Protein AF-A0A969GGS0-F1 (afdb_monomer)

Structure (mmCIF, N/CA/C/O backbone):
data_AF-A0A969GGS0-F1
#
_entry.id   AF-A0A969GGS0-F1
#
loop_
_atom_site.group_PDB
_atom_site.id
_atom_site.type_symbol
_atom_site.label_atom_id
_atom_site.label_alt_id
_atom_site.label_comp_id
_atom_site.label_asym_id
_atom_site.label_entity_id
_atom_site.label_seq_id
_atom_site.pdbx_PDB_ins_code
_atom_site.Cartn_x
_atom_site.Cartn_y
_atom_site.Cartn_z
_atom_site.occupancy
_atom_site.B_iso_or_equiv
_atom_site.auth_seq_id
_atom_site.auth_comp_id
_atom_site.auth_asym_id
_atom_site.auth_atom_id
_atom_site.pdbx_PDB_model_num
ATOM 1 N N . MET A 1 1 ? -3.162 -13.953 12.591 1.00 59.81 1 MET A N 1
ATOM 2 C CA . MET A 1 1 ? -3.785 -13.389 11.373 1.00 59.81 1 MET A CA 1
ATOM 3 C C . MET A 1 1 ? -3.647 -11.878 11.474 1.00 59.81 1 MET A C 1
ATOM 5 O O . MET A 1 1 ? -3.895 -11.365 12.555 1.00 59.81 1 MET A O 1
ATOM 9 N N . TRP A 1 2 ? -3.136 -11.190 10.449 1.00 82.50 2 TRP A N 1
ATOM 10 C CA . TRP A 1 2 ? -2.872 -9.738 10.518 1.00 82.50 2 TRP A CA 1
ATOM 11 C C . TRP A 1 2 ? -4.124 -8.880 10.255 1.00 82.50 2 TRP A C 1
ATOM 13 O O . TRP A 1 2 ? -4.077 -7.674 10.459 1.00 82.50 2 TRP A O 1
ATOM 23 N N . LEU A 1 3 ? -5.219 -9.528 9.843 1.00 90.31 3 LEU A N 1
ATOM 24 C CA . LEU A 1 3 ? -6.560 -8.972 9.686 1.00 90.31 3 LEU A CA 1
ATOM 25 C C . LEU A 1 3 ? -7.542 -9.719 10.595 1.00 90.31 3 LEU A C 1
ATOM 27 O O . LEU A 1 3 ? -7.368 -10.913 10.865 1.00 90.31 3 LEU A O 1
ATOM 31 N N . GLN A 1 4 ? -8.575 -9.009 11.026 1.00 91.38 4 GLN A N 1
ATOM 32 C CA . GLN A 1 4 ? -9.746 -9.480 11.751 1.00 91.38 4 GLN A CA 1
ATOM 33 C C . GLN A 1 4 ? -10.972 -9.511 10.828 1.00 91.38 4 GLN A C 1
ATOM 35 O O . GLN A 1 4 ? -11.011 -8.867 9.785 1.00 91.38 4 GLN A O 1
ATOM 40 N N . LYS A 1 5 ? -12.020 -10.236 11.237 1.00 88.31 5 LYS A N 1
ATOM 41 C CA . LYS A 1 5 ? -13.238 -10.451 10.431 1.00 88.31 5 LYS A CA 1
ATOM 42 C C . LYS A 1 5 ? -13.933 -9.160 9.965 1.00 88.31 5 LYS A C 1
ATOM 44 O O . LYS A 1 5 ? -14.580 -9.169 8.926 1.00 88.31 5 LYS A O 1
ATOM 49 N N . ASN A 1 6 ? -13.832 -8.082 10.741 1.00 91.12 6 ASN A N 1
ATOM 50 C CA . ASN A 1 6 ? -14.503 -6.810 10.458 1.00 91.12 6 ASN A CA 1
ATOM 51 C C . ASN A 1 6 ? -13.554 -5.760 9.861 1.00 91.12 6 ASN A C 1
ATOM 53 O O . ASN A 1 6 ? -13.924 -4.585 9.780 1.00 91.12 6 ASN A O 1
ATOM 57 N N . ASP A 1 7 ? -12.337 -6.154 9.489 1.00 94.81 7 ASP A N 1
ATOM 58 C CA . ASP A 1 7 ? -11.397 -5.241 8.857 1.00 94.81 7 ASP A CA 1
ATOM 59 C C . ASP A 1 7 ? -11.782 -4.995 7.399 1.00 94.81 7 ASP A C 1
ATOM 61 O O . ASP A 1 7 ? -12.254 -5.881 6.688 1.00 94.81 7 ASP A O 1
ATOM 65 N N . ILE A 1 8 ? -11.568 -3.762 6.951 1.00 95.38 8 ILE A N 1
ATOM 66 C CA . ILE A 1 8 ? -11.748 -3.359 5.560 1.00 95.38 8 ILE A CA 1
ATOM 67 C C . ILE A 1 8 ? -10.374 -3.390 4.906 1.00 95.38 8 ILE A C 1
ATOM 69 O O . ILE A 1 8 ? -9.502 -2.589 5.246 1.00 95.38 8 ILE A O 1
ATOM 73 N N . LEU A 1 9 ? -10.178 -4.302 3.958 1.00 95.62 9 LEU A N 1
ATOM 74 C CA . LEU A 1 9 ? -8.937 -4.398 3.203 1.00 95.62 9 LEU A CA 1
ATOM 75 C C . LEU A 1 9 ? -9.040 -3.608 1.893 1.00 95.62 9 LEU A C 1
ATOM 77 O O . LEU A 1 9 ? -9.790 -3.969 0.991 1.00 95.62 9 LEU A O 1
ATOM 81 N N . LEU A 1 10 ? -8.251 -2.544 1.779 1.00 96.69 10 LEU A N 1
ATOM 82 C CA . LEU A 1 10 ? -8.010 -1.842 0.525 1.00 96.69 10 LEU A CA 1
ATOM 83 C C . LEU A 1 10 ? -6.832 -2.499 -0.189 1.00 96.69 10 LEU A C 1
ATOM 85 O O . LEU A 1 10 ? -5.806 -2.783 0.431 1.00 96.69 10 LEU A O 1
ATOM 89 N N . VAL A 1 11 ? -6.962 -2.725 -1.494 1.00 95.81 11 VAL A N 1
ATOM 90 C CA . VAL A 1 11 ? -5.937 -3.422 -2.274 1.00 95.81 11 VAL A CA 1
ATOM 91 C C . VAL A 1 11 ? -5.517 -2.585 -3.469 1.00 95.81 11 VAL A C 1
ATOM 93 O O . VAL A 1 11 ? -6.340 -2.176 -4.284 1.00 95.81 11 VAL A O 1
ATOM 96 N N . TYR A 1 12 ? -4.210 -2.375 -3.588 1.00 95.75 12 TYR A N 1
ATOM 97 C CA . TYR A 1 12 ? -3.563 -1.928 -4.811 1.00 95.75 12 TYR A CA 1
ATOM 98 C C . TYR A 1 12 ? -2.878 -3.126 -5.465 1.00 95.75 12 TYR A C 1
ATOM 100 O O . TYR A 1 12 ? -2.064 -3.791 -4.829 1.00 95.75 12 TYR A O 1
ATOM 108 N N . ALA A 1 13 ? -3.170 -3.380 -6.738 1.00 94.88 13 ALA A N 1
ATOM 109 C CA . ALA A 1 13 ? -2.487 -4.394 -7.534 1.00 94.88 13 ALA A CA 1
ATOM 110 C C . ALA A 1 13 ? -1.923 -3.750 -8.805 1.00 94.88 13 ALA A C 1
ATOM 112 O O . ALA A 1 13 ? -2.675 -3.357 -9.698 1.00 94.88 13 ALA A O 1
ATOM 113 N N . GLY A 1 14 ? -0.599 -3.616 -8.898 1.00 93.06 14 GLY A N 1
ATOM 114 C CA . GLY A 1 14 ? 0.020 -2.933 -10.029 1.00 93.06 14 GLY A CA 1
ATOM 115 C C . GLY A 1 14 ? 1.536 -2.791 -9.948 1.00 93.06 14 GLY A C 1
ATOM 116 O O . GLY A 1 14 ? 2.187 -3.214 -8.996 1.00 93.06 14 GLY A O 1
ATOM 117 N N . ARG A 1 15 ? 2.124 -2.186 -10.986 1.00 93.25 15 ARG A N 1
ATOM 118 C CA . ARG A 1 15 ? 3.563 -1.886 -11.022 1.00 93.25 15 ARG A CA 1
ATOM 119 C C . ARG A 1 15 ? 3.904 -0.826 -9.969 1.00 93.25 15 ARG A C 1
ATOM 121 O O . ARG A 1 15 ? 3.162 0.139 -9.821 1.00 93.25 15 ARG A O 1
ATOM 128 N N . ILE A 1 16 ? 5.030 -0.984 -9.280 1.00 92.38 16 ILE A N 1
ATOM 129 C CA . ILE A 1 16 ? 5.586 0.059 -8.406 1.00 92.38 16 ILE A CA 1
ATOM 130 C C . ILE A 1 16 ? 6.499 0.941 -9.263 1.00 92.38 16 ILE A C 1
ATOM 132 O O . ILE A 1 16 ? 7.612 0.553 -9.623 1.00 92.38 16 ILE A O 1
ATOM 136 N N . ALA A 1 17 ? 5.971 2.080 -9.698 1.00 91.38 17 ALA A N 1
ATOM 137 C CA . ALA A 1 17 ? 6.648 3.000 -10.603 1.00 91.38 17 ALA A CA 1
ATOM 138 C C . ALA A 1 17 ? 6.185 4.440 -10.359 1.00 91.38 17 ALA A C 1
ATOM 140 O O . ALA A 1 17 ? 5.086 4.658 -9.842 1.00 91.38 17 ALA A O 1
ATOM 141 N N . LEU A 1 18 ? 7.018 5.405 -10.752 1.00 89.50 18 LEU A N 1
ATOM 142 C CA . LEU A 1 18 ? 6.796 6.831 -10.516 1.00 89.50 18 LEU A CA 1
ATOM 143 C C . LEU A 1 18 ? 5.427 7.307 -11.027 1.00 89.50 18 LEU A C 1
ATOM 145 O O . LEU A 1 18 ? 4.703 7.995 -10.313 1.00 89.50 18 LEU A O 1
ATOM 149 N N . GLU A 1 19 ? 5.015 6.872 -12.221 1.00 90.94 19 GLU A N 1
ATOM 150 C CA . GLU A 1 19 ? 3.743 7.267 -12.836 1.00 90.94 19 GLU A CA 1
ATOM 151 C C . GLU A 1 19 ? 2.499 6.750 -12.095 1.00 90.94 19 GLU A C 1
ATOM 153 O O . GLU A 1 19 ? 1.382 7.173 -12.392 1.00 90.94 19 GLU A O 1
ATOM 158 N N . LYS A 1 20 ? 2.668 5.821 -11.146 1.00 91.06 20 LYS A N 1
ATOM 159 C CA . LYS A 1 20 ? 1.578 5.290 -10.316 1.00 91.06 20 LYS A CA 1
ATOM 160 C C . LYS A 1 20 ? 1.375 6.059 -9.017 1.00 91.06 20 LYS A C 1
ATOM 162 O O . LYS A 1 20 ? 0.349 5.849 -8.379 1.00 91.06 20 LYS A O 1
ATOM 167 N N . ASN A 1 21 ? 2.307 6.944 -8.658 1.00 93.81 21 ASN A N 1
ATOM 168 C CA . ASN A 1 21 ? 2.209 7.851 -7.515 1.00 93.81 21 ASN A CA 1
ATOM 169 C C . ASN A 1 21 ? 1.738 7.167 -6.211 1.00 93.81 21 ASN A C 1
ATOM 171 O O . ASN A 1 21 ? 0.830 7.632 -5.522 1.00 93.81 21 ASN A O 1
ATOM 175 N N . LEU A 1 22 ? 2.352 6.026 -5.883 1.00 95.75 22 LEU A N 1
ATOM 176 C CA . LEU A 1 22 ? 2.074 5.284 -4.651 1.00 95.75 22 LEU A CA 1
ATOM 177 C C . LEU A 1 22 ? 2.301 6.087 -3.353 1.00 95.75 22 LEU A C 1
ATOM 179 O O . LEU A 1 22 ? 1.532 5.850 -2.421 1.00 95.75 22 LEU A O 1
ATOM 183 N N . PRO A 1 23 ? 3.250 7.046 -3.267 1.00 95.94 23 PRO A N 1
ATOM 184 C CA . PRO A 1 23 ? 3.377 7.893 -2.081 1.00 95.94 23 PRO A CA 1
ATOM 185 C C . PRO A 1 23 ? 2.077 8.631 -1.745 1.00 95.94 23 PRO A C 1
ATOM 187 O O . PRO A 1 23 ? 1.594 8.553 -0.618 1.00 95.94 23 PRO A O 1
ATOM 190 N N . PHE A 1 24 ? 1.425 9.226 -2.749 1.00 96.81 24 PHE A N 1
ATOM 191 C CA . PHE A 1 24 ? 0.138 9.897 -2.565 1.00 96.81 24 PHE A CA 1
ATOM 192 C C . PHE A 1 24 ? -0.966 8.945 -2.079 1.00 96.81 24 PHE A C 1
ATOM 194 O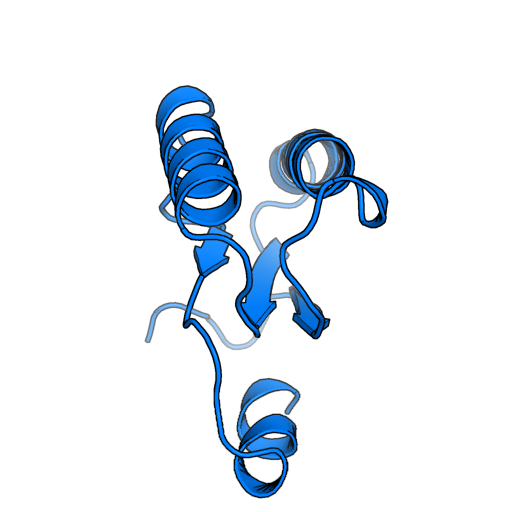 O . PHE A 1 24 ? -1.753 9.302 -1.203 1.00 96.81 24 PHE A O 1
ATOM 201 N N . LEU A 1 25 ? -1.024 7.717 -2.613 1.00 97.38 25 LEU A N 1
ATOM 202 C CA . LEU A 1 25 ? -1.979 6.705 -2.143 1.00 97.38 25 LEU A CA 1
ATOM 203 C C . LEU A 1 25 ? -1.762 6.378 -0.660 1.00 97.38 25 LEU A C 1
ATOM 205 O O . LEU A 1 25 ? -2.733 6.266 0.089 1.00 97.38 25 LEU A O 1
ATOM 209 N N . ILE A 1 26 ? -0.505 6.217 -0.245 1.00 97.62 26 ILE A N 1
ATOM 210 C CA . ILE A 1 26 ? -0.143 5.900 1.138 1.00 97.62 26 ILE A CA 1
ATOM 211 C C . ILE A 1 26 ? -0.523 7.054 2.060 1.00 97.62 26 ILE A C 1
ATOM 213 O O . ILE A 1 26 ? -1.205 6.826 3.058 1.00 97.62 26 ILE A O 1
ATOM 217 N N . GLU A 1 27 ? -0.174 8.288 1.704 1.00 96.88 27 GLU A N 1
ATOM 218 C CA . GLU A 1 27 ? -0.550 9.477 2.471 1.00 96.88 27 GLU A CA 1
ATOM 219 C C . GLU A 1 27 ? -2.071 9.592 2.623 1.00 96.88 27 GLU A C 1
ATOM 221 O O . GLU A 1 27 ? -2.574 9.719 3.745 1.00 96.88 27 GLU A O 1
ATOM 226 N N . ALA A 1 28 ? -2.821 9.457 1.525 1.00 97.06 28 ALA A N 1
ATOM 227 C CA . ALA A 1 28 ? -4.280 9.481 1.547 1.00 97.06 2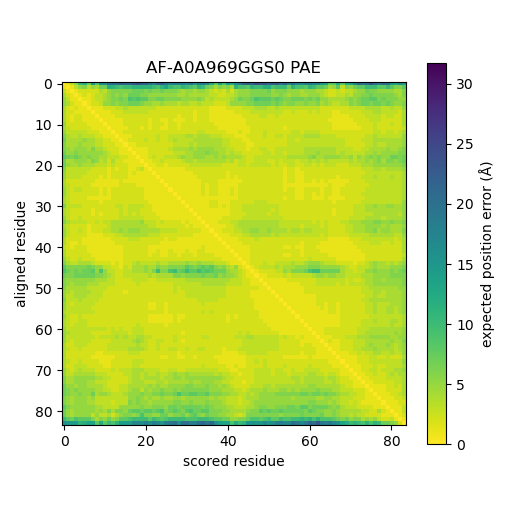8 ALA A CA 1
ATOM 228 C C . ALA A 1 28 ? -4.855 8.369 2.440 1.00 97.06 28 ALA A C 1
ATOM 230 O O . ALA A 1 28 ? -5.752 8.620 3.252 1.00 97.06 28 ALA A O 1
ATOM 231 N N . PHE A 1 29 ? -4.304 7.156 2.346 1.00 98.06 29 PHE A N 1
ATOM 232 C CA . PHE A 1 29 ? -4.674 6.047 3.219 1.00 98.06 29 PHE A CA 1
ATOM 233 C C . PHE A 1 29 ? -4.417 6.369 4.693 1.00 98.06 29 PHE A C 1
ATOM 235 O O . PHE A 1 29 ? -5.290 6.099 5.515 1.00 98.06 29 PHE A O 1
ATOM 242 N N . THR A 1 30 ? -3.277 6.972 5.052 1.00 96.69 30 THR A N 1
ATOM 243 C CA . THR A 1 30 ? -3.004 7.314 6.458 1.00 96.69 30 THR A CA 1
ATOM 244 C C . THR A 1 30 ? -4.032 8.293 7.019 1.00 96.69 30 THR A C 1
ATOM 246 O O . THR A 1 30 ? -4.417 8.170 8.182 1.00 96.69 30 THR A O 1
ATOM 249 N N . GLY A 1 31 ? -4.535 9.220 6.195 1.00 95.94 31 GLY A N 1
ATOM 250 C CA . GLY A 1 31 ? -5.661 10.082 6.546 1.00 95.94 31 GLY A CA 1
ATOM 251 C C . GLY A 1 31 ? -6.895 9.262 6.916 1.00 95.94 31 GLY A C 1
ATOM 252 O O . GLY A 1 31 ? -7.410 9.390 8.022 1.00 95.94 31 GLY A O 1
ATOM 253 N N . VAL A 1 32 ? -7.315 8.345 6.042 1.00 96.69 32 VAL A N 1
ATOM 254 C CA . VAL A 1 32 ? -8.472 7.465 6.290 1.00 96.69 32 VAL A CA 1
ATOM 255 C C . VAL A 1 32 ? -8.260 6.580 7.523 1.00 96.69 32 VAL A C 1
ATOM 257 O O . VAL A 1 32 ? -9.147 6.470 8.369 1.00 96.69 32 VAL A O 1
ATOM 260 N N . ALA A 1 33 ? -7.081 5.978 7.666 1.00 96.88 33 ALA A N 1
ATOM 261 C CA . ALA A 1 33 ? -6.770 5.037 8.737 1.00 96.88 33 ALA A CA 1
ATOM 262 C C . ALA A 1 33 ? -6.737 5.681 10.132 1.00 96.88 33 ALA A C 1
ATOM 264 O O . ALA A 1 33 ? -6.984 4.989 11.121 1.00 96.88 33 ALA A O 1
ATOM 265 N N . LYS A 1 34 ? -6.510 6.999 10.220 1.00 95.06 34 LYS A N 1
ATOM 266 C CA . LYS A 1 34 ? -6.658 7.765 11.469 1.00 95.06 34 LYS A CA 1
ATOM 267 C C . LYS A 1 34 ? -8.116 7.869 11.928 1.00 95.06 34 LYS A C 1
ATOM 269 O O . LYS A 1 34 ? -8.358 7.904 13.130 1.00 95.06 34 LYS A O 1
ATOM 274 N N . MET A 1 35 ? -9.080 7.898 11.005 1.00 96.62 35 MET A N 1
ATOM 275 C CA . MET A 1 35 ? -10.515 7.924 11.333 1.00 96.62 35 MET A CA 1
ATOM 276 C C . MET A 1 35 ? -11.147 6.528 11.402 1.00 96.62 35 MET A C 1
ATOM 278 O O . MET A 1 35 ? -12.153 6.346 12.084 1.00 96.62 35 MET A O 1
ATOM 282 N N . MET A 1 36 ? -10.578 5.545 10.700 1.00 96.19 36 MET A N 1
ATOM 283 C CA . MET A 1 36 ? -11.111 4.186 10.596 1.00 96.19 36 MET A CA 1
ATOM 284 C C . MET A 1 36 ? -10.084 3.164 11.106 1.00 96.19 36 MET A C 1
ATOM 286 O O . MET A 1 36 ? -9.217 2.707 10.356 1.00 96.19 36 MET A O 1
ATOM 290 N N . PRO A 1 37 ? -10.157 2.755 12.385 1.00 92.38 37 PRO A N 1
ATOM 291 C CA . PRO A 1 37 ? -9.141 1.905 12.998 1.00 92.38 37 PRO A CA 1
ATOM 292 C C . PRO A 1 37 ? -9.157 0.449 12.508 1.00 92.38 37 PRO A C 1
ATOM 294 O O . PRO A 1 37 ? -8.267 -0.296 12.894 1.00 92.38 37 PRO A O 1
ATOM 297 N N . ASN A 1 38 ? -10.100 0.050 11.655 1.00 95.44 38 ASN A N 1
ATOM 298 C CA . ASN A 1 38 ? -10.203 -1.289 11.068 1.00 95.44 38 ASN A CA 1
ATOM 299 C C . ASN A 1 38 ? -9.852 -1.330 9.566 1.00 95.44 38 ASN A C 1
ATOM 301 O O . ASN A 1 38 ? -10.099 -2.335 8.912 1.00 95.44 38 ASN A O 1
ATOM 305 N N . VAL A 1 39 ? -9.328 -0.247 8.974 1.00 97.06 39 VAL A N 1
ATOM 306 C CA . VAL A 1 39 ? -8.933 -0.239 7.551 1.00 97.06 39 VAL A CA 1
ATOM 307 C C . VAL A 1 39 ? -7.462 -0.622 7.362 1.00 97.06 39 VAL A C 1
ATOM 309 O O . VAL A 1 39 ? -6.582 -0.142 8.077 1.00 97.06 39 VAL A O 1
ATOM 312 N N . HIS A 1 40 ? -7.170 -1.468 6.388 1.00 97.25 40 HIS A N 1
ATOM 313 C CA . HIS A 1 40 ? -5.819 -1.920 6.065 1.00 97.25 40 HIS A CA 1
ATOM 314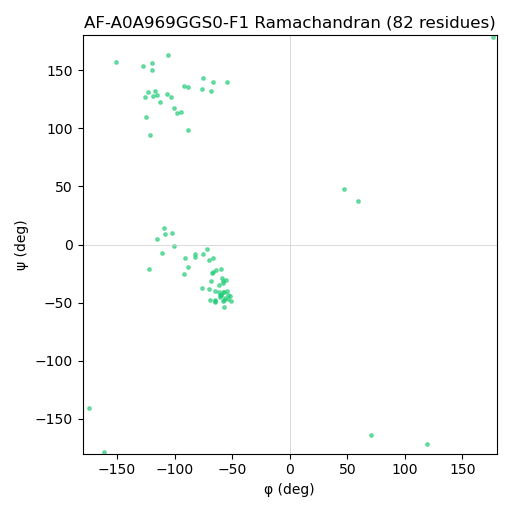 C C . HIS A 1 40 ? -5.534 -1.703 4.583 1.00 97.25 40 HIS A C 1
ATOM 316 O O . HIS A 1 40 ? -6.458 -1.694 3.772 1.00 97.25 40 HIS A O 1
ATOM 322 N N . LEU A 1 41 ? -4.262 -1.536 4.227 1.00 97.56 41 LEU A N 1
ATOM 323 C CA . LEU A 1 41 ? -3.823 -1.400 2.841 1.00 97.56 41 LEU A CA 1
ATOM 324 C C . LEU A 1 41 ? -2.872 -2.539 2.479 1.00 97.56 41 LEU A C 1
ATOM 326 O O . LEU A 1 41 ? -1.871 -2.769 3.156 1.00 97.56 41 LEU A O 1
ATOM 330 N N . LEU A 1 42 ? -3.171 -3.231 1.387 1.00 96.50 42 LEU A N 1
ATOM 331 C CA . LEU A 1 42 ? -2.305 -4.238 0.792 1.00 96.50 42 LEU A CA 1
ATOM 332 C C . LEU A 1 42 ? -1.802 -3.751 -0.567 1.00 96.50 42 LEU A C 1
ATOM 334 O O . LEU A 1 42 ? -2.586 -3.462 -1.469 1.00 96.50 42 LEU A O 1
ATOM 338 N N . LEU A 1 43 ? -0.482 -3.686 -0.705 1.00 96.38 43 LEU A N 1
ATOM 339 C CA . LEU A 1 43 ? 0.216 -3.379 -1.945 1.00 96.38 43 LEU A CA 1
ATOM 340 C C . LEU A 1 43 ? 0.716 -4.689 -2.565 1.00 96.38 43 LEU A C 1
ATOM 342 O O . LEU A 1 43 ? 1.535 -5.406 -1.983 1.00 96.38 43 LEU A O 1
ATOM 346 N N . ILE A 1 44 ? 0.208 -4.998 -3.754 1.00 95.81 44 ILE A N 1
ATOM 347 C CA . ILE A 1 44 ? 0.549 -6.182 -4.538 1.00 95.81 44 ILE A CA 1
ATOM 348 C C . ILE A 1 44 ? 1.196 -5.738 -5.843 1.00 95.81 44 ILE A C 1
ATOM 350 O O . ILE A 1 44 ? 0.681 -4.889 -6.572 1.00 95.81 44 ILE A O 1
ATOM 354 N N . GLY A 1 45 ? 2.313 -6.371 -6.169 1.00 92.81 45 GLY A N 1
ATOM 355 C CA . GLY A 1 45 ? 3.090 -6.089 -7.358 1.00 92.81 45 GLY A CA 1
ATOM 356 C C . GLY A 1 45 ? 4.497 -5.635 -7.014 1.00 92.81 45 GLY A C 1
ATOM 357 O O . GLY A 1 45 ? 4.963 -5.728 -5.886 1.00 92.81 45 GLY A O 1
ATOM 358 N N . GLY A 1 46 ? 5.212 -5.187 -8.030 1.00 91.75 46 GLY A N 1
ATOM 359 C CA . GLY A 1 46 ? 6.592 -4.768 -7.863 1.00 91.75 46 GLY A CA 1
ATOM 360 C C . GLY A 1 46 ? 7.031 -3.894 -9.012 1.00 91.75 46 GLY A C 1
ATOM 361 O O . GLY A 1 46 ? 6.263 -3.619 -9.938 1.00 91.75 46 GLY A O 1
ATOM 362 N N . GLY A 1 47 ? 8.279 -3.471 -8.984 1.00 90.62 47 GLY A N 1
ATOM 363 C CA . GLY A 1 47 ? 8.778 -2.552 -9.989 1.00 90.62 47 GLY A CA 1
ATOM 364 C C . GLY A 1 47 ? 10.260 -2.295 -9.849 1.00 90.62 47 GLY A C 1
ATOM 365 O O . GLY A 1 47 ? 11.021 -3.230 -9.618 1.00 90.62 47 GLY A O 1
ATOM 366 N N . VAL A 1 48 ? 10.661 -1.046 -10.059 1.00 92.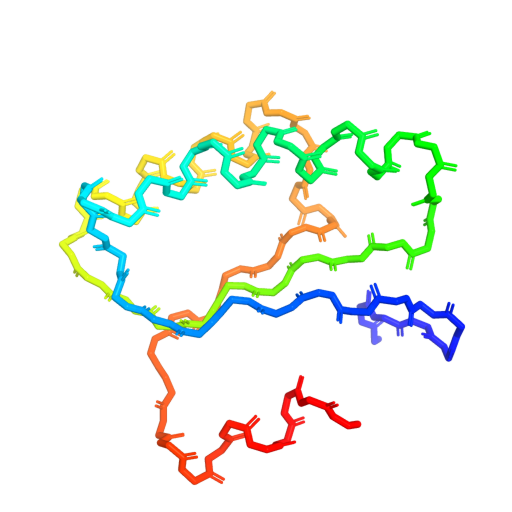00 48 VAL A N 1
ATOM 367 C CA . VAL A 1 48 ? 12.059 -0.648 -9.874 1.00 92.00 48 VAL A CA 1
ATOM 368 C C . VAL A 1 48 ? 12.372 -0.717 -8.384 1.00 92.00 48 VAL A C 1
ATOM 370 O O . VAL A 1 48 ? 11.586 -0.221 -7.583 1.00 92.00 4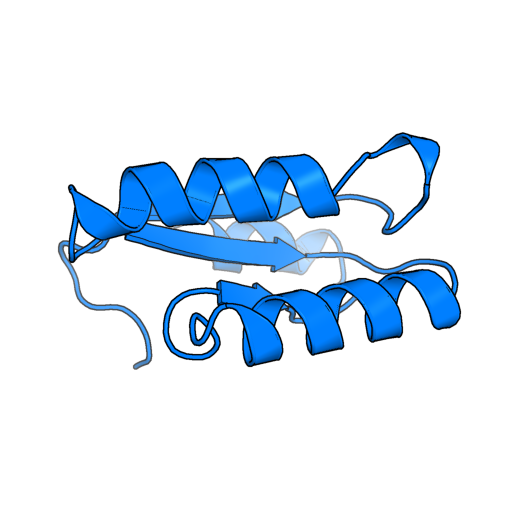8 VAL A O 1
ATOM 373 N N . GLN A 1 49 ? 13.497 -1.339 -8.026 1.00 91.81 49 GLN A N 1
ATOM 374 C CA . GLN A 1 49 ? 13.874 -1.586 -6.633 1.00 91.81 49 GLN A CA 1
ATOM 375 C C . GLN A 1 49 ? 13.855 -0.307 -5.788 1.00 91.81 49 GLN A C 1
ATOM 377 O O . GLN A 1 49 ? 13.205 -0.303 -4.750 1.00 91.81 49 GLN A O 1
ATOM 382 N N . GLN A 1 50 ? 14.440 0.778 -6.299 1.00 93.50 50 GLN A N 1
ATOM 383 C CA . GLN A 1 50 ? 14.440 2.092 -5.651 1.00 93.50 50 GLN A CA 1
ATOM 384 C C . GLN A 1 50 ? 13.030 2.549 -5.238 1.00 93.50 50 GLN A C 1
ATOM 386 O O . GLN A 1 50 ? 12.811 2.908 -4.091 1.00 93.50 50 GLN A O 1
ATOM 391 N N . TYR A 1 51 ? 12.036 2.470 -6.132 1.00 92.69 51 TYR A N 1
ATOM 392 C CA . TYR A 1 51 ? 10.667 2.876 -5.786 1.00 92.69 51 TYR A CA 1
ATOM 393 C C . TYR A 1 51 ? 10.016 1.952 -4.752 1.00 92.69 51 TYR A C 1
ATOM 395 O O . TYR A 1 51 ? 9.075 2.352 -4.082 1.00 92.69 51 TYR A O 1
ATOM 403 N N . GLN A 1 52 ? 10.453 0.698 -4.636 1.00 93.56 52 GLN A N 1
ATOM 404 C CA . GLN A 1 52 ? 9.953 -0.192 -3.585 1.00 93.56 52 GLN A CA 1
ATOM 405 C C . GLN A 1 52 ? 10.567 0.160 -2.228 1.00 93.56 52 GLN A C 1
ATOM 407 O O . GLN A 1 52 ? 9.862 0.089 -1.226 1.00 93.56 52 GLN A O 1
ATOM 412 N N . GLU A 1 53 ? 11.845 0.541 -2.213 1.00 94.31 53 GLU A N 1
ATOM 413 C CA . GLU A 1 53 ? 12.562 1.014 -1.024 1.00 94.31 53 GLU A CA 1
ATOM 414 C C . GLU A 1 53 ? 11.957 2.330 -0.523 1.00 94.31 53 GLU A C 1
ATOM 416 O O . GLU A 1 53 ? 11.528 2.381 0.622 1.00 94.31 53 GLU A O 1
ATOM 421 N N . GLU A 1 54 ? 11.759 3.318 -1.404 1.00 94.31 54 GLU A N 1
ATOM 422 C CA . GLU A 1 54 ? 11.096 4.592 -1.070 1.00 94.31 54 GLU A CA 1
ATOM 423 C C . GLU A 1 54 ? 9.703 4.377 -0.449 1.00 94.31 54 GLU A C 1
ATOM 425 O O . GLU A 1 54 ? 9.310 5.045 0.505 1.00 94.31 54 GLU A O 1
ATOM 430 N N . ILE A 1 55 ? 8.939 3.410 -0.966 1.00 95.12 55 ILE A N 1
ATOM 431 C CA . ILE A 1 55 ? 7.622 3.065 -0.418 1.00 95.12 55 ILE A CA 1
ATOM 432 C C . ILE A 1 55 ? 7.730 2.390 0.947 1.00 95.12 55 ILE A C 1
ATOM 434 O O . ILE A 1 55 ? 6.893 2.636 1.814 1.00 95.12 55 ILE A O 1
ATOM 438 N N . HIS A 1 56 ? 8.723 1.528 1.141 1.00 95.12 56 HIS A N 1
ATOM 439 C CA . HIS A 1 56 ? 8.955 0.888 2.427 1.00 95.12 56 HIS A CA 1
ATOM 440 C C . HIS A 1 56 ? 9.350 1.916 3.494 1.00 95.12 56 HIS A C 1
ATOM 442 O O . HIS A 1 56 ? 8.712 1.950 4.544 1.00 95.12 56 HIS A O 1
ATOM 448 N N . GLU A 1 57 ? 10.306 2.793 3.183 1.00 96.56 57 GLU A N 1
ATOM 449 C CA . GLU A 1 57 ? 10.758 3.884 4.053 1.00 96.56 57 GLU A CA 1
ATOM 450 C C . GLU A 1 57 ? 9.594 4.808 4.430 1.00 96.56 57 GLU A C 1
ATOM 452 O O . GLU A 1 57 ? 9.356 5.039 5.613 1.00 96.56 57 GLU A O 1
ATOM 457 N N . LEU A 1 58 ? 8.775 5.229 3.459 1.00 96.38 58 LEU A N 1
ATOM 458 C CA . LEU A 1 58 ? 7.601 6.068 3.721 1.00 96.38 58 LEU A CA 1
ATOM 459 C C . LEU A 1 58 ? 6.608 5.416 4.701 1.00 96.38 58 LEU A C 1
ATOM 461 O O . LEU A 1 58 ? 6.041 6.086 5.565 1.00 96.38 58 LEU A O 1
ATOM 465 N N . ILE A 1 59 ? 6.365 4.107 4.579 1.00 96.31 59 ILE A N 1
ATOM 466 C CA . ILE A 1 59 ? 5.461 3.382 5.487 1.00 96.31 59 ILE A CA 1
ATOM 467 C C . ILE A 1 59 ? 6.014 3.378 6.920 1.00 96.31 59 ILE A C 1
ATOM 469 O O . ILE A 1 59 ? 5.237 3.531 7.873 1.00 96.31 59 ILE A O 1
ATOM 473 N N . GLU A 1 60 ? 7.328 3.206 7.069 1.00 96.38 60 GLU A N 1
ATOM 474 C CA . GLU A 1 60 ? 8.009 3.229 8.365 1.00 96.38 60 GLU A CA 1
ATOM 475 C C . GLU A 1 60 ? 8.014 4.630 8.980 1.00 96.38 60 GLU A C 1
ATOM 477 O O . GLU A 1 60 ? 7.609 4.784 10.133 1.00 96.38 60 GLU A O 1
ATOM 482 N N . GLU A 1 61 ? 8.370 5.658 8.207 1.00 97.06 61 GLU A N 1
ATOM 483 C CA . GLU A 1 61 ? 8.372 7.061 8.641 1.00 97.06 61 GLU A CA 1
ATOM 484 C C . GLU A 1 61 ? 6.992 7.510 9.138 1.00 97.06 61 GLU A C 1
ATOM 486 O O . GLU A 1 61 ? 6.863 8.176 10.170 1.00 97.06 61 GLU A O 1
ATOM 491 N N . LEU A 1 62 ? 5.927 7.090 8.449 1.00 95.12 62 LEU A N 1
ATOM 492 C CA . LEU A 1 62 ? 4.553 7.388 8.847 1.00 95.12 62 LEU A CA 1
ATOM 493 C C . LEU A 1 62 ? 4.072 6.545 10.042 1.00 95.12 62 LEU A C 1
ATOM 495 O O . LEU A 1 62 ? 3.010 6.837 10.592 1.00 95.12 62 LEU A O 1
ATOM 499 N N . ASN A 1 63 ? 4.840 5.541 10.482 1.00 95.06 63 ASN A N 1
ATOM 500 C CA . ASN A 1 63 ? 4.490 4.575 11.529 1.00 95.06 63 ASN A CA 1
ATOM 501 C C . ASN A 1 63 ? 3.224 3.751 11.211 1.00 95.06 63 ASN A C 1
ATOM 503 O O . ASN A 1 63 ? 2.429 3.441 12.101 1.00 95.06 63 ASN A O 1
ATOM 507 N N . PHE A 1 64 ? 3.026 3.377 9.941 1.00 95.38 64 PHE A N 1
ATOM 508 C CA . PHE A 1 64 ? 1.867 2.593 9.482 1.00 95.38 64 PHE A CA 1
ATOM 509 C C . PHE A 1 64 ? 2.208 1.148 9.081 1.00 95.38 64 PHE A C 1
ATOM 511 O O . PHE A 1 64 ? 1.370 0.457 8.498 1.00 95.38 64 PHE A O 1
ATOM 518 N N . SER A 1 65 ? 3.390 0.632 9.435 1.00 94.25 65 SER A N 1
ATOM 519 C CA . SER A 1 65 ? 3.834 -0.735 9.098 1.00 94.25 65 SER A CA 1
ATOM 520 C C . SER A 1 65 ? 2.924 -1.850 9.639 1.00 94.25 65 SER A C 1
ATOM 522 O O . SER A 1 65 ? 2.912 -2.962 9.118 1.00 94.25 65 SER A O 1
ATOM 524 N N . ASN A 1 66 ? 2.118 -1.572 10.668 1.00 94.38 66 ASN A N 1
ATOM 525 C CA . ASN A 1 66 ? 1.104 -2.494 11.195 1.00 94.38 66 ASN A CA 1
ATOM 526 C C . ASN A 1 66 ? -0.223 -2.475 10.408 1.00 94.38 66 ASN A C 1
ATOM 528 O O . ASN A 1 66 ? -1.093 -3.314 10.647 1.00 94.38 66 ASN A O 1
ATOM 532 N N . ARG A 1 67 ? -0.407 -1.515 9.498 1.00 95.81 67 ARG A N 1
ATOM 533 C CA . ARG A 1 67 ? -1.654 -1.279 8.748 1.00 95.81 67 ARG A CA 1
ATOM 534 C C . ARG A 1 67 ? -1.479 -1.350 7.240 1.00 95.81 67 ARG A C 1
ATOM 536 O O . ARG A 1 67 ? -2.464 -1.582 6.541 1.00 95.81 67 ARG A O 1
ATOM 543 N N . ILE A 1 68 ? -0.254 -1.180 6.755 1.00 96.88 68 ILE A N 1
ATOM 544 C CA . ILE A 1 68 ? 0.104 -1.276 5.345 1.00 96.88 68 ILE A CA 1
ATOM 545 C C . ILE A 1 68 ? 1.042 -2.463 5.170 1.00 96.88 68 ILE A C 1
ATOM 547 O O . ILE A 1 68 ? 2.054 -2.567 5.858 1.00 96.88 68 ILE A O 1
ATOM 551 N N . LYS A 1 69 ? 0.722 -3.352 4.232 1.00 94.69 69 LYS A N 1
ATOM 552 C CA . LYS A 1 69 ? 1.568 -4.493 3.886 1.00 94.69 69 LYS A CA 1
ATOM 553 C C . LYS A 1 69 ? 1.907 -4.464 2.404 1.00 94.69 69 LYS A C 1
ATOM 555 O O . L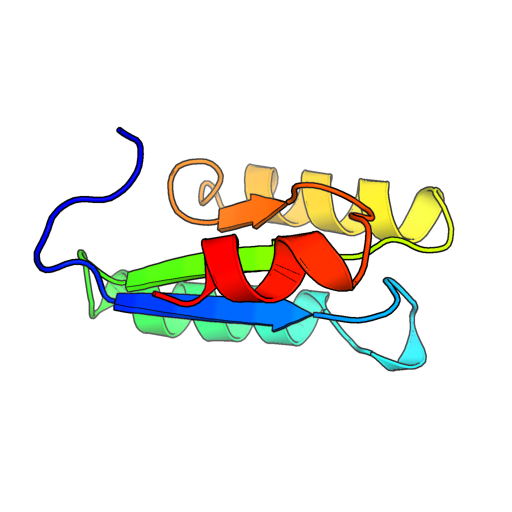YS A 1 69 ? 1.014 -4.345 1.574 1.00 94.69 69 LYS A O 1
ATOM 560 N N . SER A 1 70 ? 3.183 -4.626 2.075 1.00 93.75 70 SER A N 1
ATOM 561 C CA . SER A 1 70 ? 3.642 -4.894 0.710 1.00 93.75 70 SER A CA 1
ATOM 562 C C . SER A 1 70 ? 4.078 -6.352 0.617 1.00 93.75 70 SER A C 1
ATOM 564 O O . SER A 1 70 ? 4.816 -6.823 1.482 1.00 93.75 70 SER A O 1
ATOM 566 N N . ILE A 1 71 ? 3.588 -7.087 -0.384 1.00 93.06 71 ILE A N 1
ATOM 567 C CA . ILE A 1 71 ? 3.904 -8.520 -0.557 1.00 93.06 71 ILE A CA 1
ATOM 568 C C . ILE A 1 71 ? 4.693 -8.823 -1.834 1.00 93.06 71 ILE A C 1
ATOM 570 O O . ILE A 1 71 ? 4.967 -9.982 -2.132 1.00 93.06 71 ILE A O 1
ATOM 574 N N . GLY A 1 72 ? 5.083 -7.792 -2.584 1.00 92.38 72 GLY A N 1
ATOM 575 C CA . GLY A 1 72 ? 5.786 -7.967 -3.848 1.00 92.38 72 GLY A CA 1
ATOM 576 C C . GLY A 1 72 ? 4.893 -8.541 -4.954 1.00 92.38 72 GLY A C 1
ATOM 577 O O . GLY A 1 72 ? 3.660 -8.518 -4.887 1.00 92.38 72 GLY A O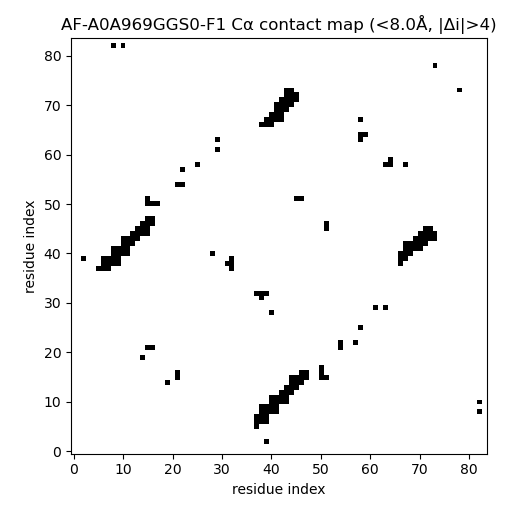 1
ATOM 578 N N . LYS A 1 73 ? 5.529 -9.033 -6.023 1.00 92.38 73 LYS A N 1
ATOM 579 C CA . LYS A 1 73 ? 4.829 -9.665 -7.149 1.00 92.38 73 LYS A CA 1
ATOM 580 C C . LYS A 1 73 ? 4.371 -11.069 -6.769 1.00 92.38 73 LYS A C 1
ATOM 582 O O . LYS A 1 73 ? 5.175 -11.870 -6.307 1.00 92.38 73 LYS A O 1
ATOM 587 N N . ILE A 1 74 ? 3.119 -11.371 -7.092 1.00 92.88 74 ILE A N 1
ATOM 588 C CA . ILE A 1 74 ? 2.532 -12.709 -6.989 1.00 92.88 74 ILE A CA 1
ATOM 589 C C . ILE A 1 74 ? 2.060 -13.181 -8.373 1.00 92.88 74 ILE A C 1
ATOM 591 O O . ILE A 1 74 ? 1.786 -12.341 -9.243 1.00 92.88 74 ILE A O 1
ATOM 595 N N . PRO A 1 75 ? 1.941 -14.498 -8.606 1.00 92.69 75 PRO A N 1
ATOM 596 C CA . PRO A 1 75 ? 1.226 -15.031 -9.758 1.00 92.69 75 PRO A CA 1
ATOM 597 C C . PRO A 1 75 ? -0.201 -14.482 -9.832 1.00 92.69 75 PRO A C 1
ATOM 599 O O . PRO A 1 75 ? -0.904 -14.392 -8.829 1.00 92.69 75 PRO A O 1
ATOM 602 N N . TYR A 1 76 ? -0.667 -14.154 -11.039 1.00 87.88 76 TYR A N 1
ATOM 603 C CA . TYR A 1 76 ? -2.020 -13.612 -11.228 1.00 87.88 76 TYR A CA 1
ATOM 604 C C . TYR A 1 76 ? -3.115 -14.553 -10.696 1.00 87.88 76 TYR A C 1
ATOM 606 O O . TYR A 1 76 ? -4.125 -14.101 -10.170 1.00 87.88 76 TYR A O 1
ATOM 614 N N . THR A 1 77 ? -2.888 -15.863 -10.774 1.00 90.81 77 THR A N 1
ATOM 615 C CA . THR A 1 77 ? -3.783 -16.901 -10.244 1.00 90.81 77 THR A CA 1
A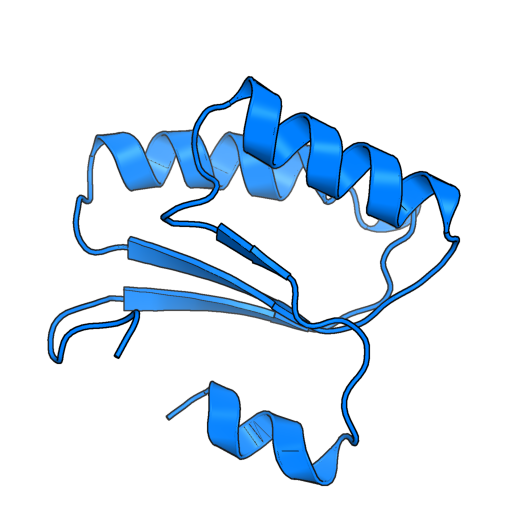TOM 616 C C . THR A 1 77 ? -3.936 -16.873 -8.724 1.00 90.81 77 THR A C 1
ATOM 618 O O . THR A 1 77 ? -4.926 -17.388 -8.213 1.00 90.81 77 THR A O 1
ATOM 621 N N . GLU A 1 78 ? -2.983 -16.287 -7.999 1.00 90.44 78 GLU A N 1
ATOM 622 C CA . GLU A 1 78 ? -3.030 -16.150 -6.539 1.00 90.44 78 GLU A CA 1
ATOM 623 C C . GLU A 1 78 ? -3.739 -14.861 -6.109 1.00 90.44 78 GLU A C 1
ATOM 625 O O . GLU A 1 78 ? -4.256 -14.792 -4.998 1.00 90.44 78 GLU A O 1
ATOM 630 N N . LEU A 1 79 ? -3.856 -13.865 -6.998 1.00 87.75 79 LEU A N 1
ATOM 631 C CA . LEU A 1 79 ? -4.492 -12.580 -6.696 1.00 87.75 79 LEU A CA 1
ATOM 632 C C . LEU A 1 79 ? -5.899 -12.710 -6.078 1.00 87.75 79 LEU A C 1
ATOM 634 O O . LEU A 1 79 ? -6.143 -12.031 -5.081 1.00 87.75 79 LEU A O 1
ATOM 638 N N . PRO A 1 80 ? -6.812 -13.575 -6.573 1.00 87.69 80 PRO A N 1
ATOM 639 C CA . PRO A 1 80 ? -8.140 -13.723 -5.973 1.00 87.69 80 PRO A CA 1
ATOM 640 C C . PRO A 1 80 ? -8.116 -14.137 -4.496 1.00 87.69 80 PRO A C 1
ATOM 642 O O . PRO A 1 80 ? -9.010 -13.753 -3.749 1.00 87.69 80 PRO A O 1
ATOM 645 N N . GLN A 1 81 ? -7.085 -14.864 -4.052 1.00 86.81 81 GLN A N 1
ATOM 646 C CA . GLN A 1 81 ? -6.943 -15.322 -2.662 1.00 86.81 81 GLN A CA 1
ATOM 647 C C . GLN A 1 81 ? -6.647 -14.172 -1.687 1.00 86.81 81 GLN A C 1
ATOM 649 O O . GLN A 1 81 ? -6.737 -14.348 -0.476 1.00 86.81 81 GLN A O 1
ATOM 654 N N . HIS A 1 82 ? -6.283 -12.997 -2.206 1.00 83.38 82 HIS A N 1
ATOM 655 C CA . HIS A 1 82 ? -5.996 -11.799 -1.420 1.00 83.38 82 HIS A CA 1
ATOM 656 C C . HIS A 1 82 ? -7.158 -10.794 -1.389 1.00 83.38 82 HIS A C 1
ATOM 658 O O . HIS A 1 82 ? -7.022 -9.748 -0.756 1.00 83.38 82 HIS A O 1
ATOM 664 N N . LEU A 1 83 ? -8.270 -11.075 -2.079 1.00 79.44 83 LEU A N 1
ATOM 665 C CA . LEU A 1 83 ? -9.403 -10.152 -2.235 1.00 79.44 83 LEU A CA 1
ATOM 666 C C . LEU A 1 83 ? -10.679 -10.593 -1.492 1.00 79.44 83 LEU A C 1
ATOM 668 O O . LEU A 1 83 ? -11.644 -9.829 -1.490 1.00 79.44 83 LEU A O 1
ATOM 672 N N . ALA A 1 84 ? -10.709 -11.797 -0.909 1.00 60.69 84 ALA A N 1
ATOM 673 C CA . ALA A 1 84 ? -11.908 -12.430 -0.349 1.00 60.69 84 ALA A CA 1
ATOM 674 C C . ALA A 1 84 ? -11.642 -13.126 0.992 1.00 60.69 84 ALA A C 1
ATOM 676 O O . ALA A 1 84 ? -10.581 -13.779 1.117 1.00 60.69 84 ALA A O 1
#

Nearest PDB structures (foldseek):
  8p1x-assembly1_AAA  TM=8.780E-01  e=5.174E-05  Staphylococcus epidermidis
  4wac-assembly1_A  TM=8.333E-01  e=2.591E-03  Staphylococcus aureus
  5i45-assembly1_A  TM=7.978E-01  e=6.137E-03  Francisella tularensis subsp. tularensis SCHU S4
  7mi0-assembly1_A  TM=8.080E-01  e=2.641E-02  Rickettsia africae ESF-5
  8uag-assembly1_A  TM=8.928E-01  e=1.297E-01  Leishmania major

Secondary structure (DSSP, 8-state):
--S-TT-EEEEEES-BSGGG-HHHHHHHHHHHHHH-TTEEEEEE--B-HHHHHHHHHHHHHTT-TTTEEE-----GGGGGGG--

Mean predicted aligned error: 3.19 Å

Radius of gyration: 12.54 Å; Cα contacts (8 Å, |Δi|>4): 92; chains: 1; bounding box: 29×27×26 Å

Foldseek 3Di:
DLADPPAAEDEDADELDPVVPVLVVVVVVLVVCVVPVRYAYEYEEYYDPVSVVVNVVSCVVSVNPSRYDYDYYDPPVCVVVVVD

pLDDT: mean 92.85, std 6.17, range [59.81, 98.06]

Sequence (84 aa):
MWLQKN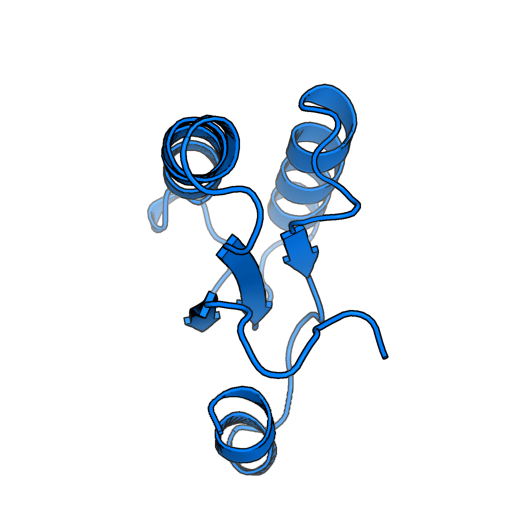DILLVYAGRIALEKNLPFLIEAFTGVAKMMPNVHLLLIGGGVQQYQEEIHELIEELNFSNRIKSIGKIPYTELPQHLA

Solvent-accessible surface area (backbone atoms only — not comparable to full-atom values): 5057 Å² total; per-residue (Å²): 125,96,69,59,96,84,43,46,78,45,77,48,78,47,69,38,47,79,96,62,48,58,69,59,54,52,55,55,46,52,59,51,39,73,80,35,89,48,48,32,41,39,42,35,30,46,60,52,65,66,56,52,49,55,52,51,51,51,33,54,76,70,69,37,62,89,42,44,48,76,73,39,68,72,61,77,86,54,52,65,72,76,76,110